Protein AF-A0A853JBP4-F1 (afdb_monomer)

Mean predicted aligned error: 11.57 Å

pLDDT: mean 77.29, std 18.19, range [37.59, 95.75]

Solvent-accessible surface area (backbone atoms only — not comparable to full-atom values): 8828 Å² total; per-residue (Å²): 136,88,83,85,89,77,86,82,81,83,79,82,79,82,78,78,78,78,69,77,75,71,77,73,84,78,75,56,45,33,29,31,47,55,72,94,56,86,73,27,51,14,79,96,48,28,28,42,30,40,75,39,93,94,63,42,31,38,32,28,49,72,69,38,82,43,65,21,45,64,60,49,72,70,56,46,50,70,73,42,67,92,51,52,66,92,40,59,52,47,40,33,37,44,99,69,40,32,45,37,33,41,45,56,64,45,63,39,79,90,76,75,42,64,32,70,74,15,27,34,36,39,34,88,90,75,44,80,44,47,28,41,75,74,71,67,81,94,77,73,92,73,84,128

Radius of gyration: 22.63 Å; Cα contacts (8 Å, |Δi|>4): 252; chains: 1; bounding box: 55×45×84 Å

Sequence (144 aa):
MTPGLRFAVALAATICIALPAAASDRLSGRYRPLGDGAAPSGEGGELRVEPIPGGGWRAWFQGQPLELARATPDQMAGLFPGVGESRGLECGLSAMFMLCRVEPGTHFPRDGFQSGSGYFSVLADAGLFELERIDGAEGDGTGR

Organism: NCBI:txid2752307

Foldseek 3Di:
DDDDDDDDDPDPPPPPPPDPPPPPPPQAAKKAFDPPDDAQQAPPRIKGWDFDPVGFIWIQGVNDTFTFDKDDQVNCCVVQPPQHCVQVWTWTDDPFKIKIFGHAQRARPVQRDGARQRIWMQGPVRGITHMHGDRDDPPDPPDD

Structure (mmCIF, N/CA/C/O backbone):
data_AF-A0A853JBP4-F1
#
_entry.id   AF-A0A853JBP4-F1
#
loop_
_atom_site.group_PDB
_atom_site.id
_atom_site.type_symbol
_atom_site.label_atom_id
_atom_site.label_alt_id
_atom_site.label_comp_id
_atom_site.label_asym_id
_atom_site.label_entity_id
_atom_site.label_seq_id
_atom_site.pdbx_PDB_ins_code
_atom_site.Cartn_x
_atom_site.Cartn_y
_atom_site.Cartn_z
_atom_site.occupancy
_atom_site.B_iso_or_equiv
_atom_site.auth_seq_id
_atom_site.auth_comp_id
_atom_site.auth_asym_id
_atom_site.auth_atom_id
_atom_site.pdbx_PDB_model_num
ATOM 1 N N . MET A 1 1 ? -40.005 7.701 -68.570 1.00 44.06 1 MET A N 1
ATOM 2 C CA . MET A 1 1 ? -38.772 7.107 -68.007 1.00 44.06 1 MET A CA 1
ATOM 3 C C . MET A 1 1 ? -37.864 8.236 -67.542 1.00 44.06 1 MET A C 1
ATOM 5 O O . MET A 1 1 ? -37.832 9.255 -68.222 1.00 44.06 1 MET A O 1
ATOM 9 N N . THR A 1 2 ? -37.139 8.009 -66.433 1.00 43.81 2 THR A N 1
ATOM 10 C CA . THR A 1 2 ? -36.127 8.875 -65.763 1.00 43.81 2 THR A CA 1
ATOM 11 C C . THR A 1 2 ? -36.648 10.068 -64.928 1.00 43.81 2 THR A C 1
ATOM 13 O O . THR A 1 2 ? -37.656 10.658 -65.292 1.00 43.81 2 THR A O 1
ATOM 16 N N . PRO A 1 3 ? -35.993 10.425 -63.800 1.00 46.56 3 PRO A N 1
ATOM 17 C CA . PRO A 1 3 ? -36.034 9.691 -62.528 1.00 46.56 3 PRO A CA 1
ATOM 18 C C . PRO A 1 3 ? -36.341 10.600 -61.312 1.00 46.56 3 PRO A C 1
ATOM 20 O O . PRO A 1 3 ? -36.399 11.822 -61.408 1.00 46.56 3 PRO A O 1
ATOM 23 N N . GLY A 1 4 ? -36.543 9.968 -60.153 1.00 45.31 4 GLY A N 1
ATOM 24 C CA . GLY A 1 4 ? -36.964 10.604 -58.907 1.00 45.31 4 GLY A CA 1
ATOM 25 C C . GLY A 1 4 ? -35.902 11.454 -58.205 1.00 45.31 4 GLY A C 1
ATOM 26 O O . GLY A 1 4 ? -34.710 11.141 -58.197 1.00 45.31 4 GLY A O 1
ATOM 27 N N . LEU A 1 5 ? -36.392 12.509 -57.555 1.00 47.72 5 LEU A N 1
ATOM 28 C CA . LEU A 1 5 ? -35.645 13.395 -56.674 1.00 47.72 5 LEU A CA 1
ATOM 29 C C . LEU A 1 5 ? -35.517 12.724 -55.297 1.00 47.72 5 LEU A C 1
ATOM 31 O O . LEU A 1 5 ? -36.482 12.620 -54.539 1.00 47.72 5 LEU A O 1
ATOM 35 N N . ARG A 1 6 ? -34.331 12.188 -55.004 1.00 50.72 6 ARG A N 1
ATOM 36 C CA . ARG A 1 6 ? -34.008 11.565 -53.718 1.00 50.72 6 ARG A CA 1
ATOM 37 C C . ARG A 1 6 ? -33.627 12.648 -52.708 1.00 50.72 6 ARG A C 1
ATOM 39 O O . ARG A 1 6 ? -32.630 13.337 -52.893 1.00 50.72 6 ARG A O 1
ATOM 46 N N . PHE A 1 7 ? -34.412 12.763 -51.638 1.00 48.84 7 PHE A N 1
ATOM 47 C CA . PHE A 1 7 ? -34.066 13.515 -50.434 1.00 48.84 7 PHE A CA 1
ATOM 48 C C . PHE A 1 7 ? -32.822 12.896 -49.785 1.00 48.84 7 PHE A C 1
ATOM 50 O O . PHE A 1 7 ? -32.864 11.764 -49.308 1.00 48.84 7 PHE A O 1
ATOM 57 N N . ALA A 1 8 ? -31.714 13.633 -49.775 1.00 48.88 8 ALA A N 1
ATOM 58 C CA . ALA A 1 8 ? -30.523 13.278 -49.017 1.00 48.88 8 ALA A CA 1
ATOM 59 C C . ALA A 1 8 ? -30.625 13.907 -47.620 1.00 48.88 8 ALA A C 1
ATOM 61 O O . ALA A 1 8 ? -30.335 15.086 -47.436 1.00 48.88 8 ALA A O 1
ATOM 62 N N . VAL A 1 9 ? -31.065 13.123 -46.636 1.00 54.66 9 VAL A N 1
ATOM 63 C CA . VAL A 1 9 ? -30.903 13.459 -45.216 1.00 54.66 9 VAL A CA 1
ATOM 64 C C . VAL A 1 9 ? -29.535 12.929 -44.797 1.00 54.66 9 VAL A C 1
ATOM 66 O O . VAL A 1 9 ? -29.352 11.726 -44.627 1.00 54.66 9 VAL A O 1
ATOM 69 N N . ALA A 1 10 ? -28.554 13.823 -44.687 1.00 50.88 10 ALA A N 1
ATOM 70 C CA . ALA A 1 10 ? -27.247 13.498 -44.131 1.00 50.88 10 ALA A CA 1
ATOM 71 C C . ALA A 1 10 ? -27.363 13.445 -42.599 1.00 50.88 10 ALA A C 1
ATOM 73 O O . ALA A 1 10 ? -27.378 14.475 -41.928 1.00 50.88 10 ALA A O 1
ATOM 74 N N . LEU A 1 11 ? -27.487 12.236 -42.050 1.00 51.75 11 LEU A N 1
ATOM 75 C CA . LEU A 1 11 ? -27.421 11.990 -40.612 1.00 51.75 11 LEU A CA 1
ATOM 76 C C . LEU A 1 11 ? -25.940 12.012 -40.190 1.00 51.75 11 LEU A C 1
ATOM 78 O O . LEU A 1 11 ? -25.201 11.061 -40.441 1.00 51.75 11 LEU A O 1
ATOM 82 N N . ALA A 1 12 ? -25.488 13.111 -39.587 1.00 51.91 12 ALA A N 1
ATOM 83 C CA . ALA A 1 12 ? -24.170 13.188 -38.965 1.00 51.91 12 ALA A CA 1
ATOM 84 C C . ALA A 1 12 ? -24.194 12.396 -37.646 1.00 51.91 12 ALA A C 1
ATOM 86 O O . ALA A 1 12 ? -24.682 12.876 -36.626 1.00 51.91 12 ALA A O 1
ATOM 87 N N . ALA A 1 13 ? -23.712 11.154 -37.678 1.00 52.94 13 ALA A N 1
ATOM 88 C CA . ALA A 1 13 ? -23.501 10.350 -36.482 1.00 52.94 13 ALA A CA 1
ATOM 89 C C . ALA A 1 13 ? -22.202 10.800 -35.796 1.00 52.94 13 ALA A C 1
ATOM 91 O O . ALA A 1 13 ? -21.103 10.422 -36.202 1.00 52.94 13 ALA A O 1
ATOM 92 N N . THR A 1 14 ? -22.325 11.628 -34.761 1.00 58.84 14 THR A N 1
ATOM 93 C CA . THR A 1 14 ? -21.223 11.961 -33.853 1.00 58.84 14 THR A CA 1
ATOM 94 C C . THR A 1 14 ? -20.879 10.714 -33.040 1.00 58.84 14 THR A C 1
ATOM 96 O O . THR A 1 14 ? -21.568 10.372 -32.080 1.00 58.84 14 THR A O 1
ATOM 99 N N . ILE A 1 15 ? -19.837 9.991 -33.451 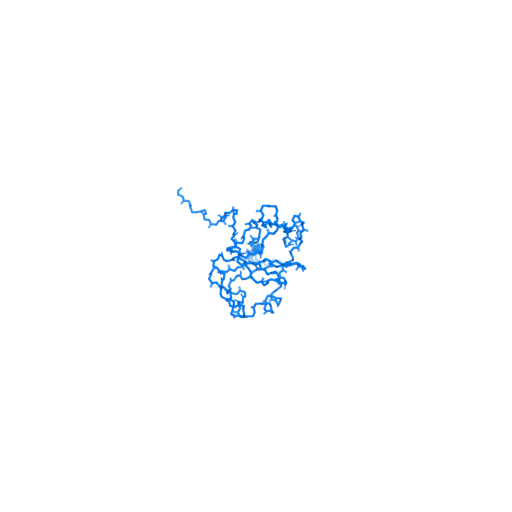1.00 55.47 15 ILE A N 1
ATOM 100 C CA . ILE A 1 15 ? -19.294 8.857 -32.699 1.00 55.47 15 ILE A CA 1
ATOM 101 C C . ILE A 1 15 ? -1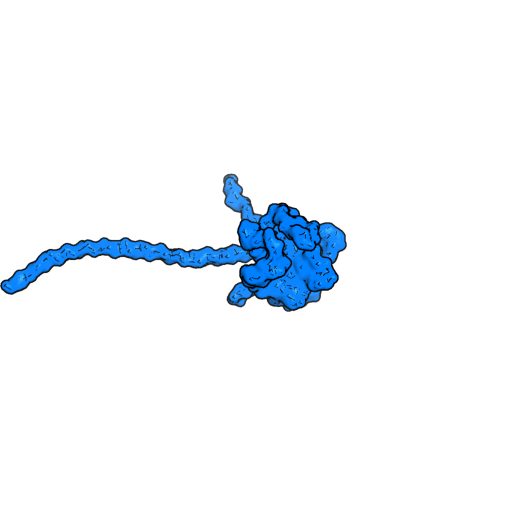8.551 9.436 -31.491 1.00 55.47 15 ILE A C 1
ATOM 103 O O 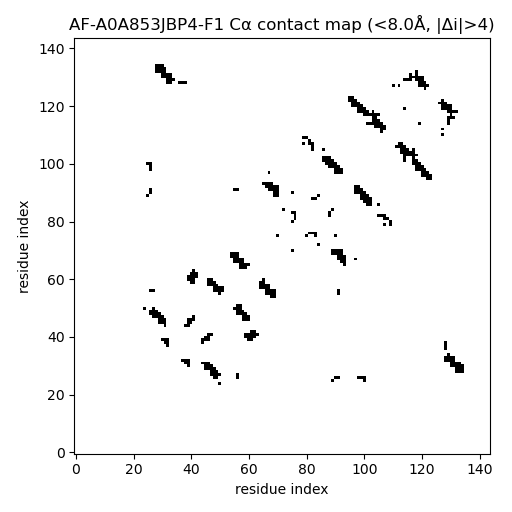. ILE A 1 15 ? -17.399 9.854 -31.596 1.00 55.47 15 ILE A O 1
ATOM 107 N N . CYS A 1 16 ? -19.216 9.482 -30.337 1.00 43.91 16 CYS A N 1
ATOM 108 C CA . CYS A 1 16 ? -18.539 9.657 -29.058 1.00 43.91 16 CYS A CA 1
ATOM 109 C C . CYS A 1 16 ? -17.703 8.399 -28.798 1.00 43.91 16 CYS A C 1
ATOM 111 O O . CYS A 1 16 ? -18.219 7.386 -28.329 1.00 43.91 16 CYS A O 1
ATOM 113 N N . ILE A 1 17 ? -16.415 8.447 -29.136 1.00 55.22 17 ILE A N 1
ATOM 114 C CA . ILE A 1 17 ? -15.446 7.449 -28.688 1.00 55.22 17 ILE A CA 1
ATOM 115 C C . ILE A 1 17 ? -15.304 7.654 -27.178 1.00 55.22 17 ILE A C 1
ATOM 117 O O . ILE A 1 17 ? -14.590 8.547 -26.726 1.00 55.22 17 ILE A O 1
ATOM 121 N N . ALA A 1 18 ? -16.034 6.861 -26.395 1.00 47.97 18 ALA A N 1
ATOM 122 C CA . ALA A 1 18 ? -15.781 6.722 -24.972 1.00 47.97 18 ALA A CA 1
ATOM 123 C C . ALA A 1 18 ? -14.421 6.031 -24.824 1.00 47.97 18 ALA A C 1
ATOM 125 O O . ALA A 1 18 ? -14.326 4.805 -24.865 1.00 47.97 18 ALA A O 1
ATOM 126 N N . LEU A 1 19 ? -13.348 6.821 -24.735 1.00 50.75 19 LEU A N 1
ATOM 127 C CA . LEU A 1 19 ? -12.070 6.300 -24.273 1.00 50.75 19 LEU A CA 1
ATOM 128 C C . LEU A 1 19 ? -12.311 5.722 -22.873 1.00 50.75 19 LEU A C 1
ATOM 130 O O . LEU A 1 19 ? -12.906 6.421 -22.045 1.00 50.75 19 LEU A O 1
ATOM 134 N N . PRO A 1 20 ? -11.897 4.473 -22.590 1.00 41.81 20 PRO A N 1
ATOM 135 C CA . PRO A 1 20 ? -11.915 3.994 -21.223 1.00 41.81 20 PRO A CA 1
ATOM 136 C C . PRO A 1 20 ? -11.033 4.962 -20.442 1.00 41.81 20 PRO A C 1
ATOM 138 O O . PRO A 1 20 ? -9.858 5.134 -20.772 1.00 41.81 20 PRO A O 1
ATOM 141 N N . ALA A 1 21 ? -11.620 5.658 -19.469 1.00 47.06 21 ALA A N 1
ATOM 142 C CA . ALA A 1 21 ? -10.848 6.432 -18.519 1.00 47.06 21 ALA A CA 1
ATOM 143 C C . ALA A 1 21 ? -9.822 5.460 -17.937 1.00 47.06 21 ALA A C 1
ATOM 145 O O . ALA A 1 21 ? -10.203 4.484 -17.287 1.00 47.06 21 ALA A O 1
ATOM 146 N N . ALA A 1 22 ? -8.544 5.652 -18.273 1.00 48.97 22 ALA A N 1
ATOM 147 C CA . ALA A 1 22 ? -7.474 4.872 -17.684 1.00 48.97 22 ALA A CA 1
ATOM 148 C C . ALA A 1 22 ? -7.667 4.997 -16.176 1.00 48.97 22 ALA A C 1
ATOM 150 O O . ALA A 1 22 ? -7.693 6.118 -15.668 1.00 48.97 22 ALA A O 1
ATOM 151 N N . ALA A 1 23 ? -7.924 3.875 -15.496 1.00 55.88 23 ALA A N 1
ATOM 152 C CA . ALA A 1 23 ? -8.033 3.867 -14.049 1.00 55.88 23 ALA A CA 1
ATOM 153 C C . ALA A 1 23 ? -6.754 4.526 -13.538 1.00 55.88 23 ALA A C 1
ATOM 155 O O . ALA A 1 23 ? -5.665 3.999 -13.777 1.00 55.88 23 ALA A O 1
ATOM 156 N N . SER A 1 24 ? -6.892 5.734 -12.985 1.00 66.00 24 SER A N 1
ATOM 157 C CA . SER A 1 24 ? -5.749 6.537 -12.579 1.00 66.00 24 SER A CA 1
ATOM 158 C C . SER A 1 24 ? -4.882 5.674 -11.684 1.00 66.00 24 SER A C 1
ATOM 160 O O . SER A 1 24 ? -5.405 5.018 -10.792 1.00 66.00 24 SER A O 1
ATOM 162 N N . ASP A 1 25 ? -3.586 5.622 -11.942 1.00 82.19 25 ASP A N 1
ATOM 163 C CA . ASP A 1 25 ? -2.669 4.879 -11.096 1.00 82.19 25 ASP A CA 1
ATOM 164 C C . ASP A 1 25 ? -2.662 5.494 -9.689 1.00 82.19 25 ASP A C 1
ATOM 166 O O . ASP A 1 25 ? -2.189 6.614 -9.493 1.00 82.19 25 ASP A O 1
ATOM 170 N N . ARG A 1 26 ? -3.244 4.784 -8.715 1.00 87.62 26 ARG A N 1
ATOM 171 C CA . ARG A 1 26 ? -3.388 5.272 -7.332 1.00 87.62 26 ARG A CA 1
ATOM 172 C C . ARG A 1 26 ? -2.401 4.637 -6.362 1.00 87.62 26 ARG A C 1
ATOM 174 O O . ARG A 1 26 ? -2.410 5.017 -5.194 1.00 87.62 26 ARG A O 1
ATOM 181 N N . LEU A 1 27 ? -1.604 3.667 -6.816 1.00 92.69 27 LEU A N 1
ATOM 182 C CA . LEU A 1 27 ? -0.693 2.891 -5.966 1.00 92.69 27 LEU A CA 1
ATOM 183 C C . LEU A 1 27 ? 0.782 3.177 -6.230 1.00 92.69 27 LEU A C 1
ATOM 185 O O . LEU A 1 27 ? 1.615 2.799 -5.411 1.00 92.69 27 LEU A O 1
ATOM 189 N N . SER A 1 28 ? 1.130 3.822 -7.341 1.00 93.56 28 SER A N 1
ATOM 190 C CA . SER A 1 28 ? 2.499 4.297 -7.513 1.00 93.56 28 SER A CA 1
ATOM 191 C C . SER A 1 28 ? 2.803 5.442 -6.564 1.00 93.56 28 SER A C 1
ATOM 193 O O . SER A 1 28 ? 1.978 6.334 -6.353 1.00 93.56 28 SER A O 1
ATOM 195 N N . GLY A 1 29 ? 4.010 5.415 -6.013 1.00 93.06 29 GLY A N 1
ATOM 196 C CA . GLY A 1 29 ? 4.493 6.406 -5.068 1.00 93.06 29 GLY A CA 1
ATOM 197 C C . GLY A 1 29 ? 5.537 5.846 -4.112 1.00 93.06 29 GLY A C 1
ATOM 198 O O . GLY A 1 29 ? 6.086 4.757 -4.311 1.00 93.06 29 GLY A O 1
ATOM 199 N N . ARG A 1 30 ? 5.825 6.610 -3.058 1.00 93.06 30 ARG A N 1
ATOM 200 C CA . ARG A 1 30 ? 6.695 6.187 -1.956 1.00 93.06 30 ARG A CA 1
ATOM 201 C C . ARG A 1 30 ? 5.901 6.135 -0.666 1.00 93.06 30 ARG A C 1
ATOM 203 O O . ARG A 1 30 ? 5.126 7.047 -0.392 1.00 93.06 30 ARG A O 1
ATOM 210 N N . TYR A 1 31 ? 6.141 5.109 0.140 1.00 92.69 31 TYR A N 1
ATOM 211 C CA . TYR A 1 31 ? 5.376 4.850 1.354 1.00 92.69 31 TYR A CA 1
ATOM 212 C C . TYR A 1 31 ? 6.275 4.577 2.558 1.00 92.69 31 TYR A C 1
ATOM 214 O O . TYR A 1 31 ? 7.310 3.927 2.423 1.00 92.69 31 TYR A O 1
ATOM 222 N N . ARG A 1 32 ? 5.839 5.009 3.743 1.00 90.94 32 ARG A N 1
ATOM 223 C CA . ARG A 1 32 ? 6.414 4.641 5.050 1.00 90.94 32 ARG A CA 1
ATOM 224 C C . ARG A 1 32 ? 5.320 4.092 5.974 1.00 90.94 32 ARG A C 1
ATOM 226 O O . ARG A 1 32 ? 4.161 4.426 5.739 1.00 90.94 32 ARG A O 1
ATOM 233 N N . PRO A 1 33 ? 5.610 3.303 7.021 1.00 89.81 33 PRO A N 1
ATOM 234 C CA . PRO A 1 33 ? 4.585 2.886 7.969 1.00 89.81 33 PRO A CA 1
ATOM 235 C C . PRO A 1 33 ? 4.152 4.057 8.826 1.00 89.81 33 PRO A C 1
ATOM 237 O O . PRO A 1 33 ? 4.953 4.932 9.164 1.00 89.81 33 PRO A O 1
ATOM 240 N N . LEU A 1 34 ? 2.890 4.022 9.230 1.00 88.06 34 LEU A N 1
ATOM 241 C CA . LEU A 1 34 ? 2.382 4.852 10.307 1.00 88.06 34 LEU A CA 1
ATOM 242 C C . LEU A 1 34 ? 2.454 4.073 11.629 1.00 88.06 34 LEU A C 1
ATOM 244 O O . LEU A 1 34 ? 1.838 3.020 11.778 1.00 88.06 34 LEU A O 1
ATOM 248 N N . GLY A 1 35 ? 3.193 4.622 12.599 1.00 79.12 35 GLY A N 1
ATOM 249 C CA . GLY A 1 35 ? 3.388 4.042 13.934 1.00 79.12 35 GLY A CA 1
ATOM 250 C C . GLY A 1 35 ? 4.585 3.090 14.042 1.00 79.12 35 GLY A C 1
ATOM 251 O O . GLY A 1 35 ? 5.419 3.014 13.145 1.00 79.12 35 GLY A O 1
ATOM 252 N N . ASP A 1 36 ? 4.659 2.358 15.157 1.00 67.75 36 ASP A N 1
ATOM 253 C CA . ASP A 1 36 ? 5.762 1.429 15.469 1.00 67.75 36 ASP A CA 1
ATOM 254 C C . ASP A 1 36 ? 5.644 0.065 14.749 1.00 67.75 36 ASP A C 1
ATOM 256 O O . ASP A 1 36 ? 6.429 -0.853 14.994 1.00 67.75 36 ASP A O 1
ATOM 260 N N . GLY A 1 37 ? 4.646 -0.103 13.874 1.00 61.03 37 GLY A N 1
ATOM 261 C CA . GLY A 1 37 ? 4.448 -1.322 13.090 1.00 61.03 37 GLY A CA 1
ATOM 262 C C . GLY A 1 37 ? 5.435 -1.407 11.923 1.00 61.03 37 GLY A C 1
ATOM 263 O O . GLY A 1 37 ? 5.491 -0.507 11.090 1.00 61.03 37 GLY A O 1
ATOM 264 N N . ALA A 1 38 ? 6.207 -2.490 11.819 1.00 62.31 38 ALA A N 1
ATOM 265 C CA . ALA A 1 38 ? 7.012 -2.763 10.622 1.00 62.31 38 ALA A CA 1
ATOM 266 C C . ALA A 1 38 ? 6.110 -3.395 9.534 1.00 62.31 38 ALA A C 1
ATOM 268 O O . ALA A 1 38 ? 5.318 -4.271 9.853 1.00 62.31 38 ALA A O 1
ATOM 269 N N . ALA A 1 39 ? 6.163 -3.041 8.243 1.00 58.91 39 ALA A N 1
ATOM 270 C CA . ALA A 1 39 ? 7.334 -2.694 7.436 1.00 58.91 39 ALA A CA 1
ATOM 271 C C . ALA A 1 39 ? 7.028 -1.775 6.234 1.00 58.91 39 ALA A C 1
ATOM 273 O O . ALA A 1 39 ? 5.900 -1.736 5.737 1.00 58.91 39 ALA A O 1
ATOM 274 N N . PRO A 1 40 ? 8.095 -1.185 5.660 1.00 58.72 40 PRO A N 1
ATOM 275 C CA . PRO A 1 40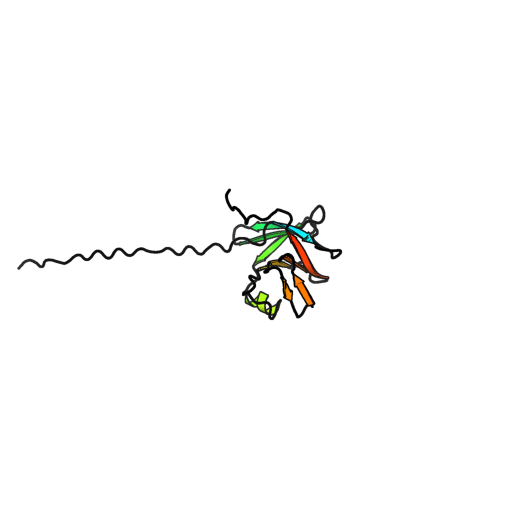 ? 8.269 -1.178 4.210 1.00 58.72 40 PRO A CA 1
ATOM 276 C C . PRO A 1 40 ? 9.765 -1.318 3.895 1.00 58.72 40 PRO A C 1
ATOM 278 O O . PRO A 1 40 ? 10.572 -0.425 4.117 1.00 58.72 40 PRO A O 1
ATOM 281 N N . SER A 1 41 ? 10.208 -2.477 3.446 1.00 61.88 41 SER A N 1
ATOM 282 C CA . SER A 1 41 ? 11.624 -2.822 3.602 1.00 61.88 41 SER A CA 1
ATOM 283 C C . SER A 1 41 ? 12.526 -2.406 2.432 1.00 61.88 41 SER A C 1
ATOM 285 O O . SER A 1 41 ? 13.505 -3.081 2.148 1.00 61.88 41 SER A O 1
ATOM 287 N N . GLY A 1 42 ? 12.239 -1.315 1.725 1.00 55.66 42 GLY A N 1
ATOM 288 C CA . GLY A 1 42 ? 13.208 -0.725 0.795 1.00 55.66 42 GLY A CA 1
ATOM 289 C C . GLY A 1 42 ? 14.343 0.010 1.522 1.00 55.66 42 GLY A C 1
ATOM 290 O O . GLY A 1 42 ? 14.390 0.081 2.753 1.00 55.66 42 GLY A O 1
ATOM 291 N N . GLU A 1 43 ? 15.295 0.542 0.754 1.00 58.88 43 GLU A N 1
ATOM 292 C CA . GLU A 1 43 ? 16.400 1.339 1.298 1.00 58.88 43 GLU A CA 1
ATOM 293 C C . GLU A 1 43 ? 15.847 2.520 2.115 1.00 58.88 43 GLU A C 1
ATOM 295 O O . GLU A 1 43 ? 14.955 3.229 1.658 1.00 58.88 43 GLU A O 1
ATOM 300 N N . GLY A 1 44 ? 16.326 2.698 3.349 1.00 68.88 44 GLY A N 1
ATOM 301 C CA . GLY A 1 44 ? 15.843 3.762 4.239 1.00 68.88 44 GLY A CA 1
ATOM 302 C C . GLY A 1 44 ? 14.501 3.494 4.935 1.00 68.88 44 GLY A C 1
ATOM 303 O O . GLY A 1 44 ? 14.024 4.373 5.647 1.00 68.88 44 GLY A O 1
ATOM 304 N N . GLY A 1 45 ? 13.909 2.299 4.793 1.00 80.81 45 GLY A N 1
ATOM 305 C CA . GLY A 1 45 ? 12.619 1.970 5.415 1.00 80.81 45 GLY A CA 1
ATOM 306 C C . GLY A 1 45 ? 11.419 2.538 4.657 1.00 80.81 45 GLY A C 1
ATOM 307 O O . GLY A 1 45 ? 10.382 2.800 5.261 1.00 80.81 45 GLY A O 1
ATOM 308 N N . GLU A 1 46 ? 11.576 2.747 3.350 1.00 88.69 46 GLU A N 1
ATOM 309 C CA . GLU A 1 46 ? 10.536 3.212 2.437 1.00 88.69 46 GLU A CA 1
ATOM 310 C C . GLU A 1 46 ? 10.150 2.104 1.450 1.00 88.69 46 GLU A C 1
ATOM 312 O O . GLU A 1 46 ? 10.977 1.291 1.043 1.00 88.69 46 GLU A O 1
ATOM 317 N N . LEU A 1 47 ? 8.897 2.084 1.005 1.00 91.19 47 LEU A N 1
ATOM 318 C CA . LEU A 1 47 ? 8.432 1.235 -0.087 1.00 91.19 47 LEU A CA 1
ATOM 319 C C . LEU A 1 47 ? 8.243 2.117 -1.313 1.00 91.19 47 LEU A C 1
ATOM 321 O O . LEU A 1 47 ? 7.365 2.976 -1.329 1.00 91.19 47 LEU A O 1
ATOM 325 N N . ARG A 1 48 ? 9.051 1.892 -2.347 1.00 93.38 48 ARG A N 1
ATOM 326 C CA . ARG A 1 48 ? 8.863 2.517 -3.661 1.00 93.38 48 ARG A CA 1
ATOM 327 C C . ARG A 1 48 ? 7.973 1.633 -4.518 1.00 93.38 48 ARG A C 1
ATOM 329 O O . ARG A 1 48 ? 8.198 0.424 -4.554 1.00 93.38 48 ARG A O 1
ATOM 336 N N . VAL A 1 49 ? 7.026 2.237 -5.228 1.00 94.12 49 VAL A N 1
ATOM 337 C CA . VAL A 1 49 ? 6.106 1.567 -6.150 1.00 94.12 49 VAL A CA 1
ATOM 338 C C . VAL A 1 49 ? 6.003 2.367 -7.440 1.00 94.12 49 VAL A C 1
ATOM 340 O O . VAL A 1 49 ? 5.810 3.579 -7.408 1.00 94.12 49 VAL A O 1
ATOM 343 N N . GLU A 1 50 ? 6.132 1.685 -8.571 1.00 93.81 50 GLU A N 1
ATOM 344 C CA . GLU A 1 50 ? 6.062 2.271 -9.911 1.00 93.81 50 GLU A CA 1
ATOM 345 C C . GLU A 1 50 ? 5.132 1.438 -10.802 1.00 93.81 50 GLU A C 1
ATOM 347 O O . GLU A 1 50 ? 5.061 0.218 -10.626 1.00 93.81 50 GLU A O 1
ATOM 352 N N . PRO A 1 51 ? 4.441 2.036 -11.783 1.00 93.81 51 PRO A N 1
ATOM 353 C CA . PRO A 1 51 ? 3.601 1.277 -12.695 1.00 93.81 51 PRO A CA 1
ATOM 354 C C . PRO A 1 51 ? 4.472 0.501 -13.687 1.00 93.81 51 PRO A C 1
ATOM 356 O O . PRO A 1 51 ? 5.542 0.966 -14.091 1.00 93.81 51 PRO A O 1
ATOM 359 N N . ILE A 1 52 ? 4.007 -0.669 -14.127 1.00 92.44 52 ILE A N 1
ATOM 360 C CA . ILE A 1 52 ? 4.691 -1.443 -15.175 1.00 92.44 52 ILE A CA 1
ATOM 361 C C . ILE A 1 52 ? 3.941 -1.376 -16.514 1.00 92.44 52 ILE A C 1
ATOM 363 O O . ILE A 1 52 ? 2.705 -1.327 -16.538 1.00 92.44 52 ILE A O 1
ATOM 367 N N . PRO A 1 53 ? 4.658 -1.409 -17.656 1.00 86.75 53 PRO A N 1
ATOM 368 C CA . PRO A 1 53 ? 4.026 -1.548 -18.963 1.00 86.75 53 PRO A CA 1
ATOM 369 C C . PRO A 1 53 ? 3.180 -2.825 -19.027 1.00 86.75 53 PRO A C 1
ATOM 371 O O . PRO A 1 53 ? 3.658 -3.903 -18.689 1.00 86.75 53 PRO A O 1
ATOM 374 N N . GLY A 1 54 ? 1.930 -2.710 -19.479 1.00 82.00 54 GLY A N 1
ATOM 375 C CA . GLY A 1 54 ? 0.983 -3.833 -19.511 1.00 82.00 54 GLY A CA 1
ATOM 376 C C . GLY A 1 54 ? 0.073 -3.939 -18.281 1.00 82.00 54 GLY A C 1
ATOM 377 O O . GLY A 1 54 ? -0.882 -4.711 -18.319 1.00 82.00 54 GLY A O 1
ATOM 378 N N . GLY A 1 55 ? 0.292 -3.109 -17.254 1.00 86.56 55 GLY A N 1
ATOM 379 C CA . GLY A 1 55 ? -0.578 -2.979 -16.084 1.00 86.56 55 GLY A CA 1
ATOM 380 C C . GLY A 1 55 ? -0.030 -3.652 -14.826 1.00 86.56 55 GLY A C 1
ATOM 381 O O . GLY A 1 55 ? 0.801 -4.548 -14.895 1.00 86.56 55 GLY A O 1
ATOM 382 N N . GLY A 1 56 ? -0.517 -3.213 -13.663 1.00 92.19 56 GLY A N 1
ATOM 383 C CA . GLY A 1 56 ? 0.047 -3.589 -12.365 1.00 92.19 56 GLY A CA 1
ATOM 384 C C . GLY A 1 56 ? 1.197 -2.668 -11.958 1.00 92.19 56 GLY A C 1
ATOM 385 O O . GLY A 1 56 ? 1.358 -1.579 -12.517 1.00 92.19 56 GLY A O 1
ATOM 386 N N . TRP A 1 57 ? 1.998 -3.112 -10.990 1.00 95.75 57 TRP A N 1
ATOM 387 C CA . TRP A 1 57 ? 3.073 -2.306 -10.413 1.00 95.75 57 TRP A CA 1
ATOM 388 C C . TRP A 1 57 ? 4.327 -3.120 -10.123 1.00 95.75 57 TRP A C 1
ATOM 390 O O . TRP A 1 57 ? 4.292 -4.342 -10.002 1.00 95.75 57 TRP A O 1
ATOM 400 N N . ARG A 1 58 ? 5.447 -2.424 -9.966 1.00 95.25 58 ARG A N 1
ATOM 401 C CA . ARG A 1 58 ? 6.690 -2.936 -9.406 1.00 95.25 58 ARG A CA 1
ATOM 402 C C . ARG A 1 58 ? 6.941 -2.231 -8.089 1.00 95.25 58 ARG A C 1
ATOM 404 O O . ARG A 1 58 ? 6.984 -1.006 -8.051 1.00 95.25 58 ARG A O 1
ATOM 411 N N . ALA A 1 59 ? 7.147 -3.003 -7.035 1.00 93.62 59 ALA A N 1
ATOM 412 C CA . ALA A 1 59 ? 7.503 -2.497 -5.724 1.00 93.62 59 ALA A CA 1
ATOM 413 C C . ALA A 1 59 ? 8.916 -2.931 -5.326 1.00 93.62 59 ALA A C 1
ATOM 415 O O . ALA A 1 59 ? 9.335 -4.037 -5.653 1.00 93.62 59 ALA A O 1
ATOM 416 N N . TRP A 1 60 ? 9.648 -2.084 -4.606 1.00 92.38 60 TRP A N 1
ATOM 417 C CA . TRP A 1 60 ? 10.972 -2.418 -4.070 1.00 92.38 60 TRP A CA 1
ATOM 418 C C . TRP A 1 60 ? 10.859 -2.787 -2.596 1.00 92.38 60 TRP A C 1
ATOM 420 O O . TRP A 1 60 ? 10.873 -1.921 -1.725 1.00 92.38 60 TRP A O 1
ATOM 430 N N . PHE A 1 61 ? 10.746 -4.085 -2.330 1.00 87.62 61 PHE A N 1
ATOM 431 C CA . PHE A 1 61 ? 10.598 -4.661 -0.997 1.00 87.62 61 PHE A CA 1
ATOM 432 C C . PHE A 1 61 ? 11.875 -5.426 -0.635 1.00 87.62 61 PHE A C 1
ATOM 434 O O . PHE A 1 61 ? 12.340 -6.253 -1.414 1.00 87.62 61 PHE A O 1
ATOM 441 N N . GLN A 1 62 ? 12.487 -5.148 0.516 1.00 84.50 62 GLN A N 1
ATOM 442 C CA . GLN A 1 62 ? 13.812 -5.688 0.896 1.00 84.50 62 GLN A CA 1
ATOM 443 C C . GLN A 1 62 ? 14.914 -5.378 -0.129 1.00 84.50 62 GLN A C 1
ATOM 445 O O . GLN A 1 62 ? 15.806 -6.186 -0.380 1.00 84.50 62 GLN A O 1
ATOM 450 N N . GLY A 1 63 ? 14.813 -4.220 -0.790 1.00 82.88 63 GLY A N 1
ATOM 451 C CA . GLY A 1 63 ? 15.682 -3.841 -1.909 1.00 82.88 63 GLY A CA 1
ATOM 452 C C . GLY A 1 63 ? 15.491 -4.681 -3.181 1.00 82.88 63 GLY A C 1
ATOM 453 O O . GLY A 1 63 ? 16.154 -4.416 -4.182 1.00 82.88 63 GLY A O 1
ATOM 454 N N . GLN A 1 64 ? 14.583 -5.662 -3.177 1.00 87.62 64 GLN A N 1
ATOM 455 C CA . GLN A 1 64 ? 14.286 -6.518 -4.321 1.00 87.62 64 GLN A CA 1
ATOM 456 C C . GLN A 1 64 ? 13.045 -6.012 -5.069 1.00 87.62 64 GLN A C 1
ATOM 458 O O . GLN A 1 64 ? 12.046 -5.656 -4.436 1.00 87.62 64 GLN A O 1
ATOM 463 N N . PRO A 1 65 ? 13.072 -5.976 -6.412 1.00 92.12 65 PRO A N 1
ATOM 464 C CA . PRO A 1 65 ? 11.886 -5.661 -7.191 1.00 92.12 65 PRO A CA 1
ATOM 465 C C . PRO A 1 65 ? 10.899 -6.838 -7.148 1.00 92.12 65 PRO A C 1
ATOM 467 O O . PRO A 1 65 ? 11.253 -7.965 -7.486 1.00 92.12 65 PRO A O 1
ATOM 470 N N . LEU A 1 66 ? 9.652 -6.561 -6.780 1.00 92.50 66 LEU A N 1
ATOM 471 C CA . LEU A 1 66 ? 8.534 -7.500 -6.794 1.00 92.50 66 LEU A CA 1
ATOM 472 C C . LEU A 1 66 ? 7.410 -6.956 -7.669 1.00 92.50 66 LEU A C 1
ATOM 474 O O . LEU A 1 66 ? 7.078 -5.773 -7.605 1.00 92.50 66 LEU A O 1
ATOM 478 N N . GLU A 1 67 ? 6.815 -7.825 -8.478 1.00 94.75 67 GLU A N 1
ATOM 479 C CA . GLU A 1 67 ? 5.644 -7.471 -9.274 1.00 94.75 67 GLU A CA 1
ATOM 480 C C . GLU A 1 67 ? 4.373 -7.585 -8.431 1.00 94.75 67 GLU A C 1
ATOM 482 O O . GLU A 1 67 ? 4.161 -8.563 -7.710 1.00 94.75 67 GLU A O 1
ATOM 487 N N . LEU A 1 68 ? 3.533 -6.559 -8.532 1.00 94.62 68 LEU A N 1
ATOM 488 C CA . LEU A 1 68 ? 2.221 -6.474 -7.920 1.00 94.62 68 LEU A CA 1
ATOM 489 C C . LEU A 1 68 ? 1.167 -6.564 -9.022 1.00 94.62 68 LEU A C 1
ATOM 491 O O . LEU A 1 68 ? 0.994 -5.638 -9.821 1.00 94.62 68 LEU A O 1
ATOM 495 N N . ALA A 1 69 ? 0.439 -7.675 -9.046 1.00 93.94 69 ALA A N 1
ATOM 496 C CA . ALA A 1 69 ? -0.716 -7.837 -9.912 1.00 93.94 69 ALA A CA 1
ATOM 497 C C . ALA A 1 69 ? -1.910 -7.071 -9.334 1.00 93.94 69 ALA A C 1
ATOM 499 O O . ALA A 1 69 ? -2.105 -7.020 -8.122 1.00 93.94 69 ALA A O 1
ATOM 500 N N . ARG A 1 70 ? -2.743 -6.488 -10.193 1.00 91.81 70 ARG A N 1
ATOM 501 C CA . ARG A 1 70 ? -3.996 -5.867 -9.754 1.00 91.81 70 ARG A CA 1
ATOM 502 C C . ARG A 1 70 ? -4.938 -6.936 -9.200 1.00 91.81 70 ARG A C 1
ATOM 504 O O . ARG A 1 70 ? -5.185 -7.937 -9.869 1.00 91.81 70 ARG A O 1
ATOM 511 N N . ALA A 1 71 ? -5.476 -6.702 -8.007 1.00 90.50 71 ALA A N 1
ATOM 512 C CA . ALA A 1 71 ? -6.476 -7.580 -7.416 1.00 90.50 71 ALA A CA 1
ATOM 513 C C . ALA A 1 71 ? -7.794 -7.511 -8.190 1.00 90.50 71 ALA A C 1
ATOM 515 O O . ALA A 1 71 ? -8.249 -6.427 -8.562 1.00 90.50 71 ALA A O 1
ATOM 516 N N . THR A 1 72 ? -8.412 -8.667 -8.427 1.00 88.69 72 THR A N 1
ATOM 517 C CA . THR A 1 72 ? -9.745 -8.740 -9.028 1.00 88.69 72 THR A CA 1
ATOM 518 C C . THR A 1 72 ? -10.827 -8.421 -7.992 1.00 88.69 72 THR A C 1
ATOM 520 O O . THR A 1 72 ? -10.611 -8.638 -6.796 1.00 88.69 72 THR A O 1
ATOM 523 N N . PRO A 1 73 ? -12.022 -7.975 -8.419 1.00 84.12 73 PRO A N 1
ATOM 524 C CA . PRO A 1 73 ? -13.135 -7.721 -7.502 1.00 84.12 73 PRO A CA 1
ATOM 525 C C . PRO A 1 73 ? -13.471 -8.926 -6.608 1.00 84.12 73 PRO A C 1
ATOM 527 O O . PRO A 1 73 ? -13.693 -8.763 -5.410 1.00 84.12 73 PRO A O 1
ATOM 530 N N . ASP A 1 74 ? -13.420 -10.148 -7.152 1.00 86.44 74 ASP A N 1
ATOM 531 C CA . ASP A 1 74 ? -13.672 -11.380 -6.391 1.00 86.44 74 ASP A CA 1
ATOM 532 C C . ASP A 1 74 ? -12.599 -11.643 -5.324 1.00 86.44 74 ASP A C 1
ATOM 534 O O . ASP A 1 74 ? -12.920 -12.019 -4.193 1.00 86.44 74 ASP A O 1
ATOM 538 N N . GLN A 1 75 ? -11.321 -11.408 -5.651 1.00 89.00 75 GLN A N 1
ATOM 539 C CA . GLN A 1 75 ? -10.230 -11.498 -4.674 1.00 89.00 75 GLN A CA 1
ATOM 540 C C . GLN A 1 75 ? -10.441 -10.484 -3.547 1.00 89.00 75 GLN A C 1
ATOM 542 O O . GLN A 1 75 ? -10.314 -10.826 -2.372 1.00 89.00 75 GLN A O 1
ATOM 547 N N . MET A 1 76 ? -10.827 -9.258 -3.898 1.00 87.19 76 MET A N 1
ATOM 548 C CA . MET A 1 76 ? -11.085 -8.188 -2.938 1.00 87.19 76 MET A CA 1
ATOM 549 C C . MET A 1 76 ? -12.281 -8.481 -2.033 1.00 87.19 76 MET A C 1
ATOM 551 O O . MET A 1 76 ? -12.193 -8.268 -0.824 1.00 87.19 76 MET A O 1
ATOM 555 N N . ALA A 1 77 ? -13.365 -9.030 -2.582 1.00 84.38 77 ALA A N 1
ATOM 556 C CA . ALA A 1 77 ? -14.536 -9.435 -1.811 1.00 84.38 77 ALA A CA 1
ATOM 557 C C . ALA A 1 77 ? -14.218 -10.557 -0.808 1.00 84.38 77 ALA A C 1
ATOM 559 O O . ALA A 1 77 ? -14.753 -10.559 0.303 1.00 84.38 77 ALA A O 1
ATOM 560 N N . GLY A 1 78 ? -13.334 -11.491 -1.179 1.00 85.50 78 GLY A N 1
ATOM 561 C CA . GLY A 1 78 ? -12.878 -12.560 -0.289 1.00 85.50 78 GLY A CA 1
ATOM 562 C C . GLY A 1 78 ? -11.924 -12.081 0.810 1.00 85.50 78 GLY A C 1
ATOM 563 O O . GLY A 1 78 ? -12.011 -12.549 1.948 1.00 85.50 78 GLY A O 1
ATOM 564 N N . LEU A 1 79 ? -11.024 -11.150 0.485 1.00 85.25 79 LEU A N 1
ATOM 565 C CA . LEU A 1 79 ? -10.018 -10.633 1.418 1.00 85.25 79 LEU A CA 1
ATOM 566 C C . LEU A 1 79 ? -10.599 -9.621 2.409 1.00 85.25 79 LEU A C 1
ATOM 568 O O . LEU A 1 79 ? -10.318 -9.710 3.602 1.00 85.25 79 LEU A O 1
ATOM 572 N N . PHE A 1 80 ? -11.448 -8.708 1.937 1.00 87.06 80 PHE A N 1
ATOM 573 C CA . PHE A 1 80 ? -12.007 -7.613 2.732 1.00 87.06 80 PHE A CA 1
ATOM 574 C C . PHE A 1 80 ? -13.543 -7.637 2.711 1.00 87.06 80 PHE A C 1
ATOM 576 O O . PHE A 1 80 ? -14.189 -6.735 2.156 1.00 87.06 80 PHE A O 1
ATOM 583 N N . PRO A 1 81 ? -14.167 -8.672 3.309 1.00 82.44 81 PRO A N 1
ATOM 584 C CA . PRO A 1 81 ? -15.615 -8.808 3.304 1.00 82.44 81 PRO A CA 1
ATOM 585 C C . PRO A 1 81 ? -16.270 -7.607 3.998 1.00 82.44 81 PRO A C 1
ATOM 587 O O . PRO A 1 81 ? -15.927 -7.249 5.123 1.00 82.44 81 PRO A O 1
ATOM 590 N N . GLY A 1 82 ? -17.232 -6.983 3.316 1.00 77.31 82 GLY A N 1
ATOM 591 C CA . GLY A 1 82 ? -17.988 -5.843 3.845 1.00 77.31 82 GLY A CA 1
ATOM 592 C C . GLY A 1 82 ? -17.328 -4.469 3.678 1.00 77.31 82 GLY A C 1
ATOM 593 O O . GLY A 1 82 ? -17.942 -3.480 4.069 1.00 77.31 82 GLY A O 1
ATOM 594 N N . VAL A 1 83 ? -16.135 -4.381 3.076 1.00 77.50 83 VAL A N 1
ATOM 595 C CA . VAL A 1 83 ? -15.462 -3.095 2.794 1.00 77.50 83 VAL A CA 1
ATOM 596 C C . VAL A 1 83 ? -15.805 -2.569 1.394 1.00 77.50 83 VAL A C 1
ATOM 598 O O . VAL A 1 83 ? -16.017 -1.371 1.233 1.00 77.50 83 VAL A O 1
ATOM 601 N N . GLY A 1 84 ? -15.990 -3.476 0.425 1.00 63.06 84 GLY A N 1
ATOM 602 C CA . GLY A 1 84 ? -16.566 -3.217 -0.902 1.00 63.06 84 GLY A CA 1
ATOM 603 C C . GLY A 1 84 ? -15.758 -2.292 -1.829 1.00 63.06 84 GLY A C 1
ATOM 604 O O . GLY A 1 84 ? -14.983 -1.441 -1.402 1.00 63.06 84 GLY A O 1
ATOM 605 N N . GLU A 1 85 ? -15.991 -2.412 -3.141 1.00 60.38 85 GLU A N 1
ATOM 606 C CA . GLU A 1 85 ? -15.422 -1.505 -4.159 1.00 60.38 85 GLU A CA 1
ATOM 607 C C . GLU A 1 85 ? -15.928 -0.057 -4.016 1.00 60.38 85 G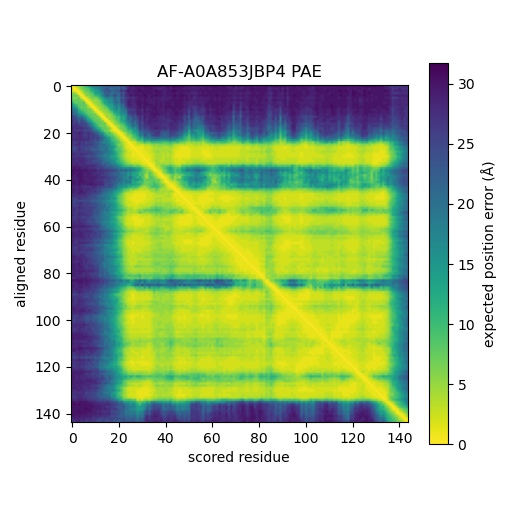LU A C 1
ATOM 609 O O . GLU A 1 85 ? -15.270 0.887 -4.451 1.00 60.38 85 GLU A O 1
ATOM 614 N N . SER A 1 86 ? -17.074 0.143 -3.355 1.00 56.16 86 SER A N 1
ATOM 615 C CA . SER A 1 86 ? -17.722 1.449 -3.167 1.00 56.16 86 SER A CA 1
ATOM 616 C C . SER A 1 86 ? -16.928 2.437 -2.309 1.00 56.16 86 SER A C 1
ATOM 618 O O . SER A 1 86 ? -17.269 3.615 -2.291 1.00 56.16 86 SER A O 1
ATOM 620 N N . ARG A 1 87 ? -15.865 1.985 -1.632 1.00 69.56 87 ARG A N 1
ATOM 621 C CA . ARG A 1 87 ? -14.902 2.831 -0.900 1.00 69.56 87 ARG A CA 1
ATOM 622 C C . ARG A 1 87 ? -13.626 3.110 -1.700 1.00 69.56 87 ARG A C 1
ATOM 624 O O . ARG A 1 87 ? -12.604 3.541 -1.160 1.00 69.56 87 ARG A O 1
ATOM 631 N N . GLY A 1 88 ? -13.665 2.817 -3.001 1.00 80.81 88 GLY A N 1
ATOM 632 C CA . GLY A 1 88 ? -12.536 2.923 -3.919 1.00 80.81 88 GLY A CA 1
ATOM 633 C C . GLY A 1 88 ? -11.372 2.010 -3.535 1.00 80.81 88 GLY A C 1
ATOM 634 O O . GLY A 1 88 ? -10.216 2.405 -3.690 1.00 80.81 88 GLY A O 1
ATOM 635 N N . LEU A 1 89 ? -11.678 0.842 -2.971 1.00 88.56 89 LEU A N 1
ATOM 636 C CA . LEU A 1 89 ? -10.687 -0.141 -2.568 1.00 88.56 89 LEU A CA 1
ATOM 637 C C . LEU A 1 89 ? -9.958 -0.690 -3.807 1.00 88.56 89 LEU A C 1
ATOM 639 O O . LEU A 1 89 ? -10.573 -1.281 -4.6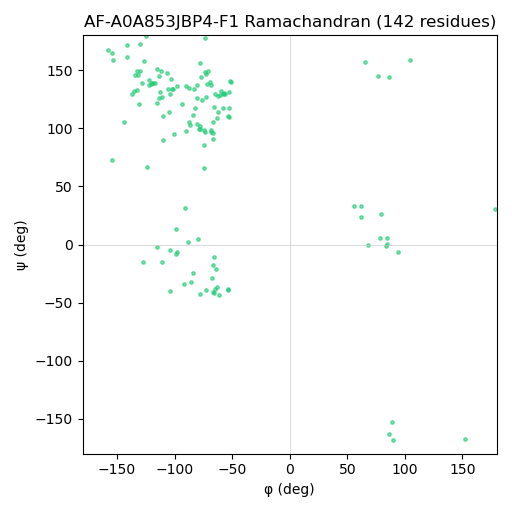89 1.00 88.56 89 LEU A O 1
ATOM 643 N N . GLU A 1 90 ? -8.648 -0.481 -3.865 1.00 90.62 90 GLU A N 1
ATOM 644 C CA . GLU A 1 90 ? -7.774 -0.902 -4.962 1.00 90.62 90 GLU A CA 1
ATOM 645 C C . GLU A 1 90 ? -6.495 -1.492 -4.378 1.00 90.62 90 GLU A C 1
ATOM 647 O O . GLU A 1 90 ? -5.863 -0.847 -3.544 1.00 90.62 90 GLU A O 1
ATOM 652 N N . CYS A 1 91 ? -6.096 -2.689 -4.816 1.00 92.00 91 CYS A N 1
ATOM 653 C CA . CYS A 1 91 ? -4.885 -3.330 -4.311 1.00 92.00 91 CYS A CA 1
ATOM 654 C C . CYS A 1 91 ? -4.008 -3.921 -5.414 1.00 92.00 91 CYS A C 1
ATOM 656 O O . CYS A 1 91 ? -4.495 -4.451 -6.418 1.00 92.00 91 CYS A O 1
ATOM 658 N N . GLY A 1 92 ? -2.701 -3.864 -5.173 1.00 93.88 92 GLY A N 1
ATOM 659 C CA . GLY A 1 92 ? -1.672 -4.624 -5.864 1.00 93.88 92 GLY A CA 1
ATOM 660 C C . GLY A 1 92 ? -1.193 -5.768 -4.970 1.00 93.88 92 GLY A C 1
ATOM 661 O O . GLY A 1 92 ? -0.858 -5.543 -3.809 1.00 93.88 92 GLY A O 1
ATOM 662 N N . LEU A 1 93 ? -1.162 -6.990 -5.495 1.00 92.19 93 LEU A N 1
ATOM 663 C CA . LEU A 1 93 ? -0.824 -8.207 -4.757 1.00 92.19 93 LEU A CA 1
ATOM 664 C C . LEU A 1 93 ? 0.421 -8.900 -5.318 1.00 92.19 93 LEU A C 1
ATOM 666 O O . LEU A 1 93 ? 0.578 -9.044 -6.528 1.00 92.19 93 LEU A O 1
ATOM 670 N N . SER A 1 94 ? 1.270 -9.388 -4.420 1.00 91.12 94 SER A N 1
ATOM 671 C CA . SER A 1 94 ? 2.345 -10.340 -4.714 1.00 91.12 94 SER A CA 1
ATOM 672 C C . SER A 1 94 ? 2.214 -11.571 -3.818 1.00 91.12 94 SER A C 1
ATOM 674 O O . SER A 1 94 ? 1.344 -11.642 -2.952 1.00 91.12 94 SER A O 1
ATOM 676 N N . ALA A 1 95 ? 3.127 -12.528 -3.981 1.00 86.25 95 ALA A N 1
ATOM 677 C CA . ALA A 1 95 ? 3.264 -13.649 -3.055 1.00 86.25 95 ALA A CA 1
ATOM 678 C C . ALA A 1 95 ? 3.748 -13.238 -1.648 1.00 86.25 95 ALA A C 1
ATOM 680 O O . ALA A 1 95 ? 3.622 -14.029 -0.720 1.00 86.25 95 ALA A O 1
ATOM 681 N N . MET A 1 96 ? 4.331 -12.043 -1.486 1.00 87.00 96 MET A N 1
ATOM 682 C CA . MET A 1 96 ? 4.968 -11.616 -0.231 1.00 87.00 96 MET A CA 1
ATOM 683 C C . MET A 1 96 ? 4.121 -10.633 0.566 1.00 87.00 96 MET A C 1
ATOM 685 O O . MET A 1 96 ? 4.074 -10.699 1.792 1.00 87.00 96 MET A O 1
ATOM 689 N N . PHE A 1 97 ? 3.471 -9.707 -0.127 1.00 89.88 97 PHE A N 1
ATOM 690 C CA . PHE A 1 97 ? 2.645 -8.687 0.497 1.00 89.88 97 PHE A CA 1
ATOM 691 C C . PHE A 1 97 ? 1.620 -8.129 -0.489 1.00 89.88 97 PHE A C 1
ATOM 693 O O . PHE A 1 97 ? 1.718 -8.326 -1.708 1.00 89.88 97 PHE A O 1
ATOM 700 N N . MET A 1 98 ? 0.660 -7.398 0.061 1.00 91.88 98 MET A N 1
ATOM 701 C CA . MET A 1 98 ? -0.328 -6.623 -0.674 1.00 91.88 98 MET A CA 1
ATOM 702 C C . MET A 1 98 ? -0.203 -5.151 -0.309 1.00 91.88 98 MET A C 1
ATOM 704 O O . MET A 1 98 ? -0.049 -4.840 0.864 1.00 91.88 98 MET A O 1
ATOM 708 N N . LEU A 1 99 ? -0.320 -4.257 -1.286 1.00 94.19 99 LEU A N 1
ATOM 709 C CA . LEU A 1 99 ? -0.470 -2.820 -1.069 1.00 94.19 99 LEU A CA 1
ATOM 710 C C . LEU A 1 99 ? -1.865 -2.395 -1.507 1.00 94.19 99 LEU A C 1
ATOM 712 O O . LEU A 1 99 ? -2.277 -2.715 -2.619 1.00 94.19 99 LEU A O 1
ATOM 716 N N . CYS A 1 100 ? -2.558 -1.647 -0.659 1.00 93.44 100 CYS A N 1
ATOM 717 C CA . CYS A 1 100 ? -3.934 -1.242 -0.870 1.00 93.44 100 CYS A CA 1
ATOM 718 C C . CYS A 1 100 ? -4.140 0.257 -0.678 1.00 93.44 100 CYS A C 1
ATOM 720 O O . CYS A 1 100 ? -3.504 0.894 0.163 1.00 93.44 100 CYS A O 1
ATOM 722 N N . ARG A 1 101 ? -5.101 0.790 -1.431 1.00 93.00 101 ARG A N 1
ATOM 723 C CA . ARG A 1 101 ? -5.643 2.140 -1.322 1.00 93.00 101 ARG A CA 1
ATOM 724 C C . ARG A 1 101 ? -7.139 2.072 -1.049 1.00 93.00 101 ARG A C 1
ATOM 726 O O . ARG A 1 101 ? -7.849 1.312 -1.699 1.00 93.00 101 ARG A O 1
ATOM 733 N N . VAL A 1 102 ? -7.622 2.921 -0.151 1.00 92.50 102 VAL A N 1
ATOM 734 C CA . VAL A 1 102 ? -9.039 3.121 0.188 1.00 92.50 102 VAL A CA 1
ATOM 735 C C . VAL A 1 102 ? -9.341 4.593 0.434 1.00 92.50 102 VAL A C 1
ATOM 737 O O . VAL A 1 102 ? -8.457 5.446 0.457 1.00 92.50 102 VAL A O 1
ATOM 740 N N . GLU A 1 103 ? -10.620 4.920 0.588 1.00 91.75 103 GLU A N 1
ATOM 741 C CA . GLU A 1 103 ? -11.011 6.172 1.227 1.00 91.75 103 GLU A CA 1
ATOM 742 C C . GLU A 1 103 ? -10.466 6.252 2.667 1.00 91.75 103 GLU A C 1
ATOM 744 O O . GLU A 1 103 ? -10.650 5.307 3.442 1.00 91.75 103 GLU A O 1
ATOM 749 N N . PRO A 1 104 ? -9.837 7.375 3.057 1.00 92.12 104 PRO A N 1
ATOM 750 C CA . PRO A 1 104 ? -9.514 7.659 4.451 1.00 92.12 104 PRO A CA 1
ATOM 751 C C . PRO A 1 104 ? -10.726 7.505 5.380 1.00 92.12 104 PRO A C 1
ATOM 753 O O . PRO A 1 104 ? -11.846 7.886 5.043 1.00 92.12 104 PRO A O 1
ATOM 756 N N . GLY A 1 105 ? -10.501 6.944 6.564 1.00 90.94 105 GLY A N 1
ATOM 757 C CA . GLY A 1 105 ? -11.521 6.602 7.554 1.00 90.94 105 GLY A CA 1
ATOM 758 C C . GLY A 1 105 ? -12.213 5.253 7.326 1.00 90.94 105 GLY A C 1
ATOM 759 O O . GLY A 1 105 ? -13.056 4.876 8.145 1.00 90.94 105 GLY A O 1
ATOM 760 N N . THR A 1 106 ? -11.879 4.513 6.262 1.00 91.94 106 THR A N 1
ATOM 761 C CA . THR A 1 106 ? -12.479 3.197 5.986 1.00 91.94 106 THR A CA 1
ATOM 762 C C . THR A 1 106 ? -12.160 2.206 7.103 1.00 91.94 106 THR A C 1
ATOM 764 O O . THR A 1 106 ? -10.999 2.006 7.458 1.00 91.94 106 THR A O 1
ATOM 767 N N . HIS A 1 107 ? -13.205 1.573 7.638 1.00 90.25 107 HIS A N 1
ATOM 768 C CA . HIS A 1 107 ? -13.117 0.583 8.707 1.00 90.25 107 HIS A CA 1
ATOM 769 C C . HIS A 1 107 ? -13.228 -0.844 8.152 1.00 90.25 107 HIS A C 1
ATOM 771 O O . HIS A 1 107 ? -14.126 -1.145 7.366 1.00 90.25 107 HIS A O 1
ATOM 777 N N . PHE A 1 108 ? -12.331 -1.712 8.610 1.00 89.31 108 PHE A N 1
ATOM 778 C CA . PHE A 1 108 ? -12.191 -3.122 8.267 1.00 89.31 108 PHE A CA 1
ATOM 779 C C . PHE A 1 108 ? -12.603 -3.950 9.493 1.00 89.31 108 PHE A C 1
ATOM 781 O O . PHE A 1 108 ? -11.776 -4.246 10.358 1.00 89.31 108 PHE A O 1
ATOM 788 N N . PRO A 1 109 ? -13.894 -4.302 9.619 1.00 83.38 109 PRO A N 1
ATOM 789 C CA . PRO A 1 109 ? -14.459 -4.798 10.873 1.00 83.38 109 PRO A CA 1
ATOM 790 C C . PRO A 1 109 ? -13.923 -6.167 11.289 1.00 83.38 109 PRO A C 1
ATOM 792 O O . PRO A 1 109 ? -13.869 -6.459 12.479 1.00 83.38 109 PRO A O 1
ATOM 795 N N . ARG A 1 110 ? -13.521 -7.005 10.326 1.00 84.75 110 ARG A N 1
ATOM 796 C CA . ARG A 1 110 ? -12.926 -8.318 10.603 1.00 84.75 110 ARG A CA 1
ATOM 797 C C . ARG A 1 110 ? -11.585 -8.190 11.325 1.00 84.75 110 ARG A C 1
ATOM 799 O O . ARG A 1 110 ? -11.296 -8.989 12.209 1.00 84.75 110 ARG A O 1
ATOM 806 N N . ASP A 1 111 ? -10.804 -7.192 10.937 1.00 84.06 111 ASP A N 1
ATOM 807 C CA . ASP A 1 111 ? -9.433 -6.984 11.399 1.00 84.06 111 ASP A CA 1
ATOM 808 C C . ASP A 1 111 ? -9.357 -5.948 12.532 1.00 84.06 111 ASP A C 1
ATOM 810 O O . ASP A 1 111 ? -8.296 -5.741 13.112 1.00 84.06 111 ASP A O 1
ATOM 814 N N . GLY A 1 112 ? -10.475 -5.279 12.853 1.00 86.50 112 GLY A N 1
ATOM 815 C CA . GLY A 1 112 ? -10.511 -4.176 13.819 1.00 86.50 112 GLY A CA 1
ATOM 816 C C . GLY A 1 112 ? -9.651 -2.982 13.391 1.00 86.50 112 GLY A C 1
ATOM 817 O O . GLY A 1 112 ? -9.193 -2.214 14.233 1.00 86.50 112 GLY A O 1
ATOM 818 N N . PHE A 1 113 ? -9.400 -2.852 12.088 1.00 89.25 113 PHE A N 1
ATOM 819 C CA . PHE A 1 113 ? -8.482 -1.882 11.506 1.00 89.25 113 PHE A CA 1
ATOM 820 C C . PHE A 1 113 ? -9.249 -0.711 10.888 1.00 89.25 113 PHE A C 1
ATOM 822 O O . PHE A 1 113 ? -10.307 -0.891 10.286 1.00 89.25 113 PHE A O 1
ATOM 829 N N .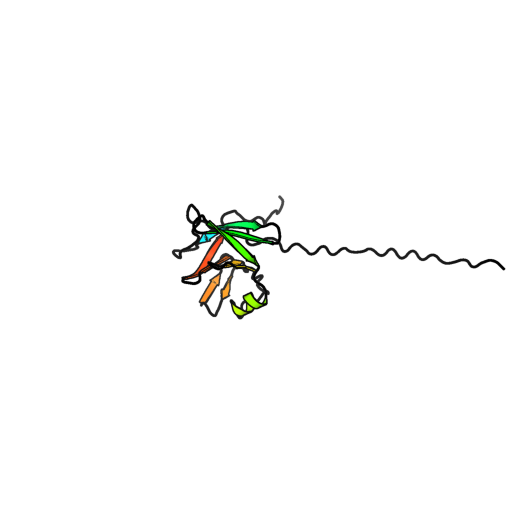 GLN A 1 114 ? -8.716 0.503 11.004 1.00 91.44 114 GLN A N 1
ATOM 830 C CA . GLN A 1 114 ? -9.251 1.679 10.327 1.00 91.44 114 GLN A CA 1
ATOM 831 C C . GLN A 1 114 ? -8.112 2.414 9.632 1.00 91.44 114 GLN A C 1
ATOM 833 O O . GLN A 1 114 ? -7.175 2.854 10.295 1.00 91.44 114 GLN A O 1
ATOM 838 N N . SER A 1 115 ? -8.216 2.576 8.313 1.00 92.25 115 SER A N 1
ATOM 839 C CA . SER A 1 115 ? -7.196 3.299 7.558 1.00 92.25 115 SER A CA 1
ATOM 840 C C . SER A 1 115 ? -7.464 4.796 7.620 1.00 92.25 115 SER A C 1
ATOM 842 O O . SER A 1 115 ? -8.462 5.263 7.077 1.00 92.25 115 SER A O 1
ATOM 844 N N . GLY A 1 116 ? -6.611 5.556 8.304 1.00 92.94 116 GLY A N 1
ATOM 845 C CA . GLY A 1 116 ? -6.720 7.012 8.437 1.00 92.94 116 GLY A CA 1
ATOM 846 C C . GLY A 1 116 ? -6.079 7.787 7.282 1.00 92.94 116 GLY A C 1
ATOM 847 O O . GLY A 1 116 ? -6.569 8.844 6.901 1.00 92.94 116 GLY A O 1
ATOM 848 N N . SER A 1 117 ? -5.012 7.251 6.701 1.00 92.56 117 SER A N 1
ATOM 849 C CA . SER A 1 117 ? -4.275 7.781 5.549 1.00 92.56 117 SER A CA 1
ATOM 850 C C . SER A 1 117 ? -4.895 7.386 4.206 1.00 92.56 117 SER A C 1
ATOM 852 O O . SER A 1 117 ? -4.687 8.067 3.202 1.00 92.56 117 SER A O 1
ATOM 854 N N . GLY A 1 118 ? -5.648 6.281 4.182 1.00 93.31 118 GLY A N 1
ATOM 855 C CA . GLY A 1 118 ? -6.161 5.674 2.960 1.00 93.31 118 GLY A CA 1
ATOM 856 C C . GLY A 1 118 ? -5.183 4.721 2.265 1.00 93.31 118 GLY A C 1
ATOM 857 O O . GLY A 1 118 ? -5.519 4.242 1.183 1.00 93.31 118 GLY A O 1
ATOM 858 N N . TYR A 1 119 ? -4.016 4.424 2.845 1.00 93.88 119 TYR A N 1
ATOM 859 C CA . TYR A 1 119 ? -3.078 3.426 2.327 1.00 93.88 119 TYR A CA 1
ATOM 860 C C . TYR A 1 119 ? -2.683 2.434 3.412 1.00 93.88 119 TYR A C 1
ATOM 862 O O . TYR A 1 119 ? -2.428 2.802 4.556 1.00 93.88 119 TYR A O 1
ATOM 870 N N . PHE A 1 120 ? -2.597 1.162 3.044 1.00 93.38 120 PHE A N 1
ATOM 871 C CA . PHE A 1 120 ? -2.189 0.113 3.968 1.00 93.38 120 PHE A CA 1
ATOM 872 C C . PHE A 1 120 ? -1.559 -1.063 3.230 1.00 93.38 120 PHE A C 1
ATOM 874 O O . PHE A 1 120 ? -1.774 -1.257 2.032 1.00 93.38 120 PHE A O 1
ATOM 881 N N . SER A 1 121 ? -0.775 -1.851 3.955 1.00 92.19 121 SER A N 1
ATOM 882 C CA . SER A 1 121 ? -0.189 -3.096 3.471 1.00 92.19 121 SER A CA 1
ATOM 883 C C . SER A 1 121 ? -0.731 -4.284 4.249 1.00 92.19 121 SER A C 1
ATOM 885 O O . SER A 1 121 ? -1.065 -4.158 5.427 1.00 92.19 121 SER A O 1
ATOM 887 N N . VAL A 1 122 ? -0.790 -5.441 3.593 1.00 90.19 122 VAL A N 1
ATOM 888 C CA . VAL A 1 122 ? -1.031 -6.730 4.242 1.00 90.19 122 VAL A CA 1
ATOM 889 C C . VAL A 1 122 ? 0.200 -7.603 4.067 1.00 90.19 122 VAL A C 1
ATOM 891 O O . VAL A 1 122 ? 0.605 -7.896 2.940 1.00 90.19 122 VAL A O 1
ATOM 894 N N . LEU A 1 123 ? 0.777 -8.041 5.182 1.00 85.31 123 LEU A N 1
ATOM 895 C CA . LEU A 1 123 ? 1.856 -9.025 5.223 1.00 85.31 123 LEU A CA 1
ATOM 896 C C . LEU A 1 123 ? 1.290 -10.360 5.707 1.00 85.31 123 LEU A C 1
ATOM 898 O O . LEU A 1 123 ? 0.575 -10.390 6.708 1.00 85.31 123 LEU A O 1
ATOM 902 N N . ALA A 1 124 ? 1.635 -11.458 5.029 1.00 74.56 124 ALA A N 1
ATOM 903 C CA . ALA A 1 124 ? 1.085 -12.785 5.324 1.00 74.56 124 ALA A CA 1
ATOM 904 C C . ALA A 1 124 ? 1.252 -13.198 6.800 1.00 74.56 124 ALA A C 1
ATOM 906 O O . ALA A 1 124 ? 0.330 -13.762 7.384 1.00 74.56 124 ALA A O 1
ATOM 907 N N . ASP A 1 125 ? 2.389 -12.851 7.409 1.00 72.38 125 ASP A N 1
ATOM 908 C CA . ASP A 1 125 ? 2.731 -13.252 8.780 1.00 72.38 125 ASP A CA 1
ATOM 909 C C . ASP A 1 125 ? 2.460 -12.172 9.837 1.00 72.38 125 ASP A C 1
ATOM 911 O O . ASP A 1 125 ? 2.592 -12.432 11.031 1.00 72.38 125 ASP A O 1
ATOM 915 N N . ALA A 1 126 ? 2.120 -10.950 9.419 1.00 74.62 126 ALA A N 1
ATOM 916 C CA . ALA A 1 126 ? 2.100 -9.794 10.316 1.00 74.62 126 ALA A CA 1
ATOM 917 C C . ALA A 1 126 ? 0.764 -9.023 10.301 1.00 74.62 126 ALA A C 1
ATOM 919 O O . ALA A 1 126 ? 0.477 -8.289 11.242 1.00 74.62 126 ALA A O 1
ATOM 920 N N . GLY A 1 127 ? -0.100 -9.244 9.306 1.00 85.19 127 GLY A N 1
ATOM 921 C CA . GLY A 1 127 ? -1.427 -8.627 9.234 1.00 85.19 127 GLY A CA 1
ATOM 922 C C . GLY A 1 127 ? -1.439 -7.276 8.514 1.00 85.19 127 GLY A C 1
ATOM 923 O O . GLY A 1 127 ? -0.635 -7.051 7.606 1.00 85.19 127 GLY A O 1
ATOM 924 N N . LEU A 1 128 ? -2.405 -6.419 8.872 1.00 89.00 128 LEU A N 1
ATOM 925 C CA . LEU A 1 128 ? -2.626 -5.105 8.257 1.00 89.00 128 LEU A CA 1
ATOM 926 C C . LEU A 1 128 ? -1.788 -4.022 8.945 1.00 89.00 128 LEU A C 1
ATOM 928 O O . LEU A 1 128 ? -1.802 -3.905 10.170 1.00 89.00 128 LEU A O 1
ATOM 932 N N . PHE A 1 129 ? -1.138 -3.177 8.144 1.00 88.88 129 PHE A N 1
ATOM 933 C CA . PHE A 1 129 ? -0.358 -2.033 8.616 1.00 88.88 129 PHE A CA 1
ATOM 934 C C . PHE A 1 129 ? -0.699 -0.788 7.822 1.00 88.88 129 PHE A C 1
ATOM 936 O O . PHE A 1 129 ? -0.709 -0.808 6.592 1.00 88.88 129 PHE A O 1
ATOM 943 N N . GLU A 1 130 ? -0.929 0.305 8.534 1.00 92.62 130 GLU A N 1
ATOM 944 C CA . GLU A 1 130 ? -1.191 1.600 7.928 1.00 92.62 130 GLU A CA 1
ATOM 945 C C . GLU A 1 130 ? 0.091 2.174 7.305 1.00 92.62 130 GLU A C 1
ATOM 947 O O . GLU A 1 130 ? 1.173 2.101 7.894 1.00 92.62 130 GLU A O 1
ATOM 952 N N . LEU A 1 131 ? -0.033 2.762 6.116 1.00 93.06 131 LEU A N 1
ATOM 953 C CA . LEU A 1 131 ? 1.066 3.382 5.386 1.00 93.06 131 LEU A CA 1
ATOM 954 C C . LEU A 1 131 ? 0.765 4.850 5.104 1.00 93.06 131 LEU A C 1
ATOM 956 O O . LEU A 1 131 ? -0.330 5.202 4.701 1.00 93.06 131 LEU A O 1
ATOM 960 N N . GLU A 1 132 ? 1.760 5.715 5.200 1.00 92.31 132 GLU A N 1
ATOM 961 C CA . GLU A 1 132 ? 1.676 7.084 4.702 1.00 92.31 132 GLU A CA 1
ATOM 962 C C . GLU A 1 132 ? 2.409 7.202 3.370 1.00 92.31 132 GLU A C 1
ATOM 964 O O . GLU A 1 132 ? 3.551 6.754 3.241 1.00 92.31 132 GLU A O 1
ATOM 969 N N . ARG A 1 133 ? 1.773 7.847 2.388 1.00 92.44 133 ARG A N 1
ATOM 970 C CA . ARG A 1 133 ? 2.413 8.220 1.125 1.00 92.44 133 ARG A CA 1
ATOM 971 C C . ARG A 1 133 ? 3.241 9.500 1.309 1.00 92.44 133 ARG A C 1
ATOM 973 O O . ARG A 1 133 ? 2.707 10.513 1.752 1.00 92.44 133 ARG A O 1
ATOM 980 N N . ILE A 1 134 ? 4.524 9.470 0.947 1.00 90.88 134 ILE A N 1
ATOM 981 C CA . ILE A 1 134 ? 5.520 10.516 1.274 1.00 90.88 134 ILE A CA 1
ATOM 982 C C . ILE A 1 134 ? 6.080 11.276 0.063 1.00 90.88 134 ILE A C 1
ATOM 984 O O . ILE A 1 134 ? 6.902 12.177 0.220 1.00 90.88 134 ILE A O 1
ATOM 988 N N . ASP A 1 135 ? 5.676 10.933 -1.157 1.00 83.94 135 ASP A N 1
ATOM 989 C CA . ASP A 1 135 ? 6.075 11.627 -2.392 1.00 83.94 135 ASP A CA 1
ATOM 990 C C . ASP A 1 135 ? 5.157 12.802 -2.780 1.00 83.94 135 ASP A C 1
ATOM 992 O O . ASP A 1 135 ? 5.443 13.497 -3.749 1.00 83.94 135 ASP A O 1
ATOM 996 N N . GLY A 1 136 ? 4.144 13.106 -1.962 1.00 60.53 136 GLY A N 1
ATOM 997 C CA . GLY A 1 136 ? 3.308 14.298 -2.104 1.00 60.53 136 GLY A CA 1
ATOM 998 C C . GLY A 1 136 ? 2.129 14.119 -3.065 1.00 60.53 136 GLY A C 1
ATOM 999 O O . GLY A 1 136 ? 2.191 13.413 -4.064 1.00 60.53 136 GLY A O 1
ATOM 1000 N N . ALA A 1 137 ? 1.015 14.756 -2.715 1.00 45.66 137 ALA A N 1
ATOM 1001 C CA . ALA A 1 137 ? -0.247 14.709 -3.432 1.00 45.66 137 ALA A CA 1
ATOM 1002 C C . ALA A 1 137 ? -0.159 15.372 -4.821 1.00 45.66 137 ALA A C 1
ATOM 1004 O O . ALA A 1 137 ? -0.222 16.595 -4.932 1.00 45.66 137 ALA A O 1
ATOM 1005 N N . GLU A 1 138 ? -0.124 14.585 -5.896 1.00 41.50 138 GLU A N 1
ATOM 1006 C CA . GLU A 1 138 ? -0.635 15.058 -7.188 1.00 41.50 138 GLU A CA 1
ATOM 1007 C C . GLU A 1 138 ? -2.165 15.068 -7.124 1.00 41.50 138 GLU A C 1
ATOM 1009 O O . GLU A 1 138 ? -2.841 14.092 -7.449 1.00 41.50 138 GLU A O 1
ATOM 1014 N N . GLY A 1 139 ? -2.719 16.165 -6.607 1.00 40.56 139 GLY A N 1
ATOM 1015 C CA . GLY A 1 139 ? -4.162 16.285 -6.454 1.00 40.56 139 GLY A CA 1
ATOM 1016 C C . GLY A 1 139 ? -4.675 17.564 -5.808 1.00 40.56 139 GLY A C 1
ATOM 1017 O O . GLY A 1 139 ? -5.710 17.487 -5.166 1.00 40.56 139 GLY A O 1
ATOM 1018 N N . ASP A 1 140 ? -4.011 18.715 -5.947 1.00 40.44 140 ASP A N 1
ATOM 1019 C CA . ASP A 1 140 ? -4.729 19.998 -5.861 1.00 40.44 140 ASP A CA 1
ATOM 1020 C C . ASP A 1 140 ? -4.003 21.106 -6.637 1.00 40.44 140 ASP A C 1
ATOM 1022 O O . ASP A 1 140 ? -3.373 22.011 -6.092 1.00 40.44 140 ASP A O 1
ATOM 1026 N N . GLY A 1 141 ? -4.082 21.013 -7.963 1.00 37.59 141 GLY A N 1
ATOM 1027 C CA . GLY A 1 141 ? -3.883 22.158 -8.840 1.00 37.59 141 GLY A CA 1
ATOM 1028 C C . GLY A 1 141 ? -5.105 23.075 -8.794 1.00 37.59 141 GLY A C 1
ATOM 1029 O O . GLY A 1 141 ? -5.796 23.212 -9.799 1.00 37.59 141 GLY A O 1
ATOM 1030 N N . THR A 1 142 ? -5.385 23.702 -7.650 1.00 44.00 142 THR A N 1
ATOM 1031 C CA . THR A 1 142 ? -6.277 24.864 -7.606 1.00 44.00 142 THR A CA 1
ATOM 1032 C C . THR A 1 142 ? -5.435 26.105 -7.860 1.00 44.00 142 THR A C 1
ATOM 1034 O O . THR A 1 142 ? -4.649 26.543 -7.019 1.00 44.00 142 THR A O 1
ATOM 1037 N N . GLY A 1 143 ? -5.589 26.643 -9.070 1.00 42.28 143 GLY A N 1
ATOM 1038 C CA . GLY A 1 143 ? -4.993 27.902 -9.487 1.00 42.28 143 GLY A CA 1
ATOM 1039 C C . GLY A 1 143 ? -5.287 29.036 -8.504 1.00 42.28 143 GLY A C 1
ATOM 1040 O O . GLY A 1 143 ? -6.394 29.172 -7.980 1.00 42.28 143 GLY A O 1
ATOM 1041 N N . A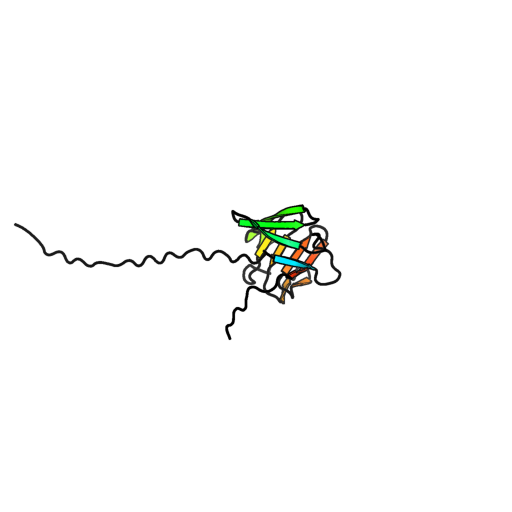RG A 1 144 ? -4.271 29.864 -8.289 1.00 42.47 144 ARG A N 1
ATOM 1042 C CA . ARG A 1 144 ? -4.427 31.260 -7.892 1.00 42.47 144 ARG A CA 1
ATOM 1043 C C . ARG A 1 144 ? -3.886 32.137 -9.000 1.00 42.47 144 ARG A C 1
ATOM 1045 O O . ARG A 1 144 ? -2.868 31.729 -9.603 1.00 42.47 144 ARG A O 1
#

Nearest PDB structures (foldseek):
  4hqb-assembly1_E  TM=3.795E-01  e=3.161E+00  Deinococcus radiodurans
  8xl2-assembly1_C  TM=3.880E-01  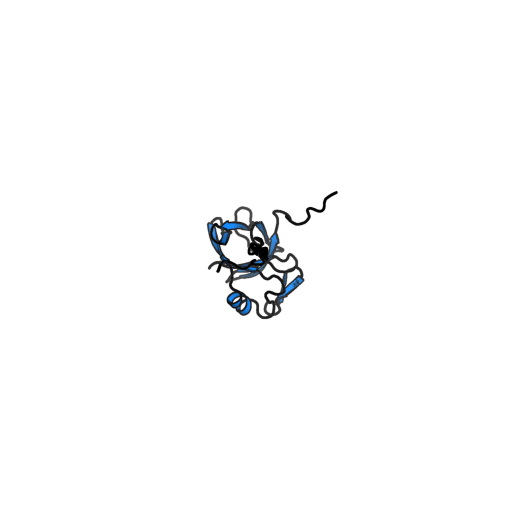e=4.452E+00  Homo sapiens
  8xl2-assembly1_B  TM=3.880E-01  e=4.452E+00  Homo sapiens

Secondary structure (DSSP, 8-state):
--------------------------S-EEEEESSS-----SGGG-EEEEE-TTSSEEEEETTEEEEEEEPPHHHHHHHSTTT-GGGT-EEEE-SSEEEEE--TTEEETTTTEEESSSEEEEETTTEEEEEEE-S--S------